Protein AF-A0A7J9Y0A4-F1 (afdb_monomer)

pLDDT: mean 72.7, std 19.99, range [37.69, 96.75]

Nearest PDB structures (foldseek):
  6w1s-assembly1_V  TM=6.678E-01  e=3.310E+00  Mus musculus
  4fxx-assembly6_D-2  TM=5.253E-01  e=5.166E+00  Homo sapiens

Radius of gyration: 23.96 Å; Cα contacts (8 Å, |Δi|>4): 40; chains: 1; bounding box: 42×45×60 Å

Structure (mmCIF, N/CA/C/O backbone):
data_AF-A0A7J9Y0A4-F1
#
_entry.id   AF-A0A7J9Y0A4-F1
#
loop_
_atom_site.group_PDB
_atom_site.id
_atom_site.type_symbol
_atom_site.label_atom_id
_atom_site.label_alt_id
_atom_site.label_comp_id
_atom_site.label_asym_id
_atom_site.label_entity_id
_atom_site.label_seq_id
_atom_site.pdbx_PDB_ins_code
_atom_site.Cartn_x
_atom_site.Cartn_y
_atom_site.Cartn_z
_atom_site.occupancy
_atom_site.B_iso_or_equiv
_atom_site.auth_seq_id
_atom_site.auth_comp_id
_atom_site.auth_asym_id
_atom_site.auth_atom_id
_atom_site.pdbx_PDB_model_num
ATOM 1 N N . MET A 1 1 ? 26.983 -2.332 1.091 1.00 41.66 1 MET A N 1
ATOM 2 C CA . MET A 1 1 ? 25.519 -2.324 0.864 1.00 41.66 1 MET A CA 1
ATOM 3 C C . MET A 1 1 ? 25.275 -2.646 -0.600 1.00 41.66 1 MET A C 1
ATOM 5 O O . MET A 1 1 ? 25.612 -1.822 -1.441 1.00 41.66 1 MET A O 1
ATOM 9 N N . SER A 1 2 ? 24.804 -3.857 -0.911 1.00 50.84 2 SER A N 1
ATOM 10 C CA . SER A 1 2 ? 24.559 -4.266 -2.300 1.00 50.84 2 SER A CA 1
ATOM 11 C C . SER A 1 2 ? 23.417 -3.433 -2.888 1.00 50.84 2 SER A C 1
ATOM 13 O O . SER A 1 2 ? 22.383 -3.273 -2.237 1.00 50.84 2 SER A O 1
ATOM 15 N N . ARG A 1 3 ? 23.611 -2.854 -4.079 1.00 68.75 3 ARG A N 1
ATOM 16 C CA . ARG A 1 3 ? 22.545 -2.144 -4.799 1.00 68.75 3 ARG A CA 1
ATOM 17 C C . ARG A 1 3 ? 21.474 -3.169 -5.173 1.00 68.75 3 ARG A C 1
ATOM 19 O O . ARG A 1 3 ? 21.768 -4.129 -5.871 1.00 68.75 3 ARG A O 1
ATOM 26 N N . MET A 1 4 ? 20.253 -2.964 -4.688 1.00 78.62 4 MET A N 1
ATOM 27 C CA . MET A 1 4 ? 19.093 -3.751 -5.103 1.00 78.62 4 MET A CA 1
ATOM 28 C C . MET A 1 4 ? 18.788 -3.443 -6.575 1.00 78.62 4 MET A C 1
ATOM 30 O O . MET A 1 4 ? 18.677 -2.271 -6.939 1.00 78.62 4 MET A O 1
ATOM 34 N N . ASP A 1 5 ? 18.693 -4.478 -7.409 1.00 86.38 5 ASP A N 1
ATOM 35 C CA . ASP A 1 5 ? 18.297 -4.351 -8.813 1.00 86.38 5 ASP A CA 1
ATOM 36 C C . ASP A 1 5 ? 16.769 -4.195 -8.961 1.00 86.38 5 ASP A C 1
ATOM 38 O O . ASP A 1 5 ? 16.012 -4.256 -7.987 1.00 86.38 5 ASP A O 1
ATOM 42 N N . ALA A 1 6 ? 16.301 -3.947 -10.187 1.00 84.88 6 ALA A N 1
ATOM 43 C CA . ALA A 1 6 ? 14.885 -3.702 -10.462 1.00 84.88 6 ALA A CA 1
ATOM 44 C C . ALA A 1 6 ? 13.986 -4.901 -10.100 1.00 84.88 6 ALA A C 1
ATOM 46 O O . ALA A 1 6 ? 12.884 -4.711 -9.586 1.00 84.88 6 ALA A O 1
ATOM 47 N N . ALA A 1 7 ? 14.463 -6.131 -10.313 1.00 86.88 7 ALA A N 1
ATOM 48 C CA . ALA A 1 7 ? 13.715 -7.352 -10.014 1.00 86.88 7 ALA A CA 1
ATOM 49 C C . ALA A 1 7 ? 13.617 -7.605 -8.499 1.00 86.88 7 ALA A C 1
ATOM 51 O O . ALA A 1 7 ? 12.544 -7.938 -7.977 1.00 86.88 7 ALA A O 1
ATOM 52 N N . GLY A 1 8 ? 14.715 -7.379 -7.778 1.00 89.94 8 GLY A N 1
ATOM 53 C CA . GLY A 1 8 ? 14.772 -7.406 -6.323 1.00 89.94 8 GLY A CA 1
ATOM 54 C C . GLY A 1 8 ? 13.877 -6.334 -5.709 1.00 89.94 8 GLY A C 1
ATOM 55 O O . GLY A 1 8 ? 13.121 -6.626 -4.781 1.00 89.94 8 GLY A O 1
ATOM 56 N N . PHE A 1 9 ? 13.872 -5.125 -6.279 1.00 91.88 9 PHE A N 1
ATOM 57 C CA . PHE A 1 9 ? 12.964 -4.063 -5.852 1.00 91.88 9 PHE A CA 1
ATOM 58 C C . PHE A 1 9 ? 11.500 -4.425 -6.103 1.00 91.88 9 PHE A C 1
ATOM 60 O O . PHE A 1 9 ? 10.683 -4.239 -5.206 1.00 91.88 9 PHE A O 1
ATOM 67 N N . ALA A 1 10 ? 11.156 -4.963 -7.276 1.00 91.00 10 ALA A N 1
ATOM 68 C CA . ALA A 1 10 ? 9.781 -5.354 -7.585 1.00 91.00 10 ALA A CA 1
ATOM 69 C C . ALA A 1 10 ? 9.269 -6.435 -6.620 1.00 91.00 10 ALA A C 1
ATOM 71 O O . ALA A 1 10 ? 8.161 -6.328 -6.092 1.00 91.00 10 ALA A O 1
ATOM 72 N N . THR A 1 11 ? 10.100 -7.439 -6.325 1.00 93.25 11 THR A N 1
ATOM 73 C CA . THR A 1 11 ? 9.781 -8.491 -5.345 1.00 93.25 11 THR A CA 1
ATOM 74 C C . THR A 1 11 ? 9.557 -7.897 -3.958 1.00 93.25 11 THR A C 1
ATOM 76 O O . THR A 1 11 ? 8.524 -8.143 -3.334 1.00 93.25 11 THR A O 1
ATOM 79 N N . TYR A 1 12 ? 10.479 -7.047 -3.505 1.00 93.44 12 TYR A N 1
ATOM 80 C CA . TYR A 1 12 ? 10.361 -6.360 -2.224 1.00 93.44 12 TYR A CA 1
ATOM 81 C C . TYR A 1 12 ? 9.105 -5.479 -2.153 1.00 93.44 12 TYR A C 1
ATOM 83 O O . TYR A 1 12 ? 8.342 -5.563 -1.195 1.00 93.44 12 TYR A O 1
ATOM 91 N N . ALA A 1 13 ? 8.839 -4.672 -3.179 1.00 92.88 13 ALA A N 1
ATOM 92 C CA . ALA A 1 13 ? 7.681 -3.786 -3.229 1.00 92.88 13 ALA A CA 1
ATOM 93 C C . ALA A 1 13 ? 6.359 -4.562 -3.149 1.00 92.88 13 ALA A C 1
ATOM 95 O O . ALA A 1 13 ? 5.463 -4.153 -2.409 1.00 92.88 13 ALA A O 1
ATOM 96 N N . ARG A 1 14 ? 6.240 -5.701 -3.845 1.00 94.62 14 ARG A N 1
ATOM 97 C CA . ARG A 1 14 ? 5.047 -6.562 -3.774 1.00 94.62 14 ARG A CA 1
ATOM 98 C C . ARG A 1 14 ? 4.815 -7.111 -2.366 1.00 94.62 14 ARG A C 1
ATOM 100 O O . ARG A 1 14 ? 3.680 -7.072 -1.893 1.00 94.62 14 ARG A O 1
ATOM 107 N N . GLU A 1 15 ? 5.864 -7.552 -1.677 1.00 96.75 15 GLU A N 1
ATOM 108 C CA . GLU A 1 15 ? 5.755 -8.006 -0.283 1.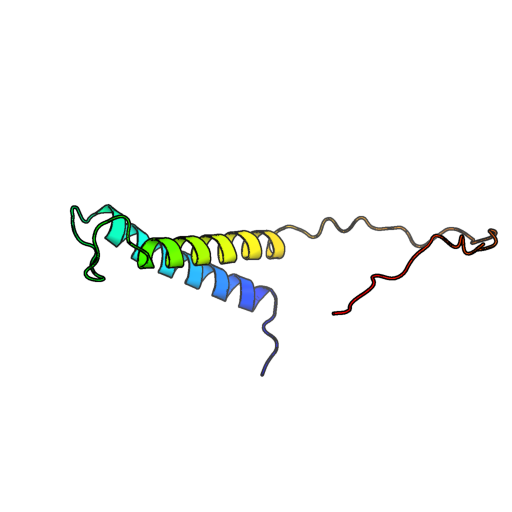00 96.75 15 GLU A CA 1
ATOM 109 C C . GLU A 1 15 ? 5.342 -6.867 0.660 1.00 96.75 15 GLU A C 1
ATOM 111 O O . GLU A 1 15 ? 4.445 -7.035 1.489 1.00 96.75 15 GLU A O 1
ATOM 116 N N . GLN A 1 16 ? 5.890 -5.664 0.471 1.00 96.69 16 GLN A N 1
ATOM 117 C CA . GLN A 1 16 ? 5.497 -4.492 1.260 1.00 96.69 16 GLN A CA 1
ATOM 118 C C . GLN A 1 16 ? 4.032 -4.091 1.032 1.00 96.69 16 GLN A C 1
ATOM 120 O O . GLN A 1 16 ? 3.350 -3.685 1.977 1.00 96.69 16 GLN A O 1
ATOM 125 N N . ILE A 1 17 ? 3.529 -4.220 -0.200 1.00 95.56 17 ILE A N 1
ATOM 126 C CA . ILE A 1 17 ? 2.117 -3.980 -0.529 1.00 95.56 17 ILE A CA 1
ATOM 127 C C . ILE A 1 17 ? 1.229 -5.030 0.146 1.00 95.56 17 ILE A C 1
ATOM 129 O O . ILE A 1 17 ? 0.280 -4.652 0.834 1.00 95.56 17 ILE A O 1
ATOM 133 N N . ARG A 1 18 ? 1.565 -6.324 0.028 1.00 96.62 18 ARG A N 1
ATOM 134 C CA . ARG A 1 18 ? 0.826 -7.425 0.676 1.00 96.62 18 ARG A CA 1
ATOM 135 C C . ARG A 1 18 ? 0.741 -7.240 2.188 1.00 96.62 18 ARG A C 1
ATOM 137 O O . ARG A 1 18 ? -0.346 -7.313 2.759 1.00 96.62 18 ARG A O 1
ATOM 144 N N . ALA A 1 19 ? 1.867 -6.942 2.834 1.00 94.25 19 ALA A N 1
ATOM 145 C CA . ALA A 1 19 ? 1.909 -6.695 4.272 1.00 94.25 19 ALA A CA 1
ATOM 146 C C . ALA A 1 19 ? 1.036 -5.493 4.671 1.00 94.25 19 ALA A C 1
ATOM 148 O O . ALA A 1 19 ? 0.296 -5.555 5.656 1.00 94.25 19 ALA A O 1
ATOM 149 N N . ALA A 1 20 ? 1.080 -4.405 3.895 1.00 93.88 20 ALA A N 1
ATOM 150 C CA . ALA A 1 20 ? 0.244 -3.237 4.143 1.00 93.88 20 ALA A CA 1
ATOM 151 C C . ALA A 1 20 ? -1.254 -3.548 3.990 1.00 93.88 20 ALA A C 1
ATOM 153 O O . ALA A 1 20 ? -2.047 -3.088 4.812 1.00 93.88 20 ALA A O 1
ATOM 154 N N . ASP A 1 21 ? -1.636 -4.351 2.995 1.00 93.81 21 ASP A N 1
ATOM 155 C CA . ASP A 1 21 ? -3.026 -4.763 2.774 1.00 93.81 21 ASP A CA 1
ATOM 156 C C . ASP A 1 21 ? -3.577 -5.594 3.935 1.00 93.81 21 ASP A C 1
ATOM 158 O O . ASP A 1 21 ? -4.671 -5.302 4.423 1.00 93.81 21 ASP A O 1
ATOM 162 N N . VAL A 1 22 ? -2.798 -6.544 4.463 1.00 92.19 22 VAL A N 1
AT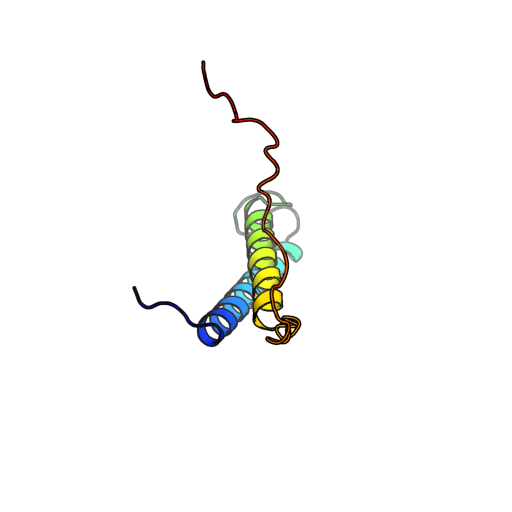OM 163 C CA . VAL A 1 22 ? -3.186 -7.327 5.653 1.00 92.19 22 VAL A CA 1
ATOM 164 C C . VAL A 1 22 ? -3.422 -6.420 6.861 1.00 92.19 22 VAL A C 1
ATOM 166 O O . VAL A 1 22 ? -4.405 -6.581 7.588 1.00 92.19 22 VAL A O 1
ATOM 169 N N . ILE A 1 23 ? -2.545 -5.437 7.081 1.00 88.31 23 ILE A N 1
ATOM 170 C CA . ILE A 1 23 ? -2.697 -4.500 8.198 1.00 88.31 23 ILE A CA 1
ATOM 171 C C . ILE A 1 23 ? -3.952 -3.644 8.005 1.00 88.31 23 ILE A C 1
ATOM 173 O O . ILE A 1 23 ? -4.729 -3.483 8.946 1.00 88.31 23 ILE A O 1
ATOM 177 N N . LEU A 1 24 ? -4.175 -3.100 6.808 1.00 87.69 24 LEU A N 1
ATOM 178 C CA . LEU A 1 24 ? -5.328 -2.240 6.528 1.00 87.69 24 LEU A CA 1
ATOM 179 C C . LEU A 1 24 ? -6.659 -2.998 6.586 1.00 87.69 24 LEU A C 1
ATOM 181 O O . LEU A 1 24 ? -7.643 -2.416 7.040 1.00 87.69 24 LEU A O 1
ATOM 185 N N . ALA A 1 25 ? -6.695 -4.275 6.193 1.00 87.50 25 ALA A N 1
ATOM 186 C CA . ALA A 1 25 ? -7.885 -5.120 6.302 1.00 87.50 25 ALA A CA 1
ATOM 187 C C . ALA A 1 25 ? -8.370 -5.219 7.755 1.00 87.50 25 ALA A C 1
ATOM 189 O O . ALA A 1 25 ? -9.519 -4.887 8.040 1.00 87.50 25 ALA A O 1
ATOM 190 N N . ARG A 1 26 ? -7.457 -5.503 8.697 1.00 83.19 26 ARG A N 1
ATOM 191 C CA . ARG A 1 26 ? -7.782 -5.544 10.135 1.00 83.19 26 ARG A CA 1
ATOM 192 C C . ARG A 1 26 ? -8.380 -4.230 10.641 1.00 83.19 26 ARG A C 1
ATOM 194 O O . ARG A 1 26 ? -9.251 -4.233 11.499 1.00 83.19 26 ARG A O 1
ATOM 201 N N . HIS A 1 27 ? -7.939 -3.092 10.103 1.00 79.50 27 HIS A N 1
ATOM 202 C CA . HIS A 1 27 ? -8.458 -1.781 10.502 1.00 79.50 27 HIS A CA 1
ATOM 203 C C . HIS A 1 27 ? -9.873 -1.488 9.992 1.00 79.50 27 HIS A C 1
ATOM 205 O O . HIS A 1 27 ? -10.529 -0.623 10.564 1.00 79.50 27 HIS A O 1
ATOM 211 N N . ARG A 1 28 ? -10.338 -2.170 8.938 1.00 72.44 28 ARG A N 1
ATOM 212 C CA . ARG A 1 28 ? -11.709 -2.027 8.417 1.00 72.44 28 ARG A CA 1
ATOM 213 C C . ARG A 1 28 ? -12.730 -2.841 9.208 1.00 72.44 28 ARG A C 1
ATOM 215 O O . ARG A 1 28 ? -13.900 -2.486 9.209 1.00 72.44 28 ARG A O 1
ATOM 222 N N . GLU A 1 29 ? -12.287 -3.911 9.859 1.00 70.12 29 GLU A N 1
ATOM 223 C CA . GLU A 1 29 ? -13.144 -4.830 10.621 1.00 70.12 29 GLU A CA 1
ATOM 224 C C . GLU A 1 29 ? -13.446 -4.328 12.042 1.00 70.12 29 GLU A C 1
ATOM 226 O O . GLU A 1 29 ? -14.387 -4.793 12.679 1.00 70.12 29 GLU A O 1
ATOM 231 N N . MET A 1 30 ? -12.667 -3.369 12.552 1.00 66.56 30 MET A N 1
ATOM 232 C CA . MET A 1 30 ? -12.844 -2.824 13.897 1.00 66.56 30 MET A CA 1
ATOM 233 C C . MET A 1 30 ? -13.756 -1.594 13.883 1.00 66.56 30 MET A C 1
ATOM 235 O O . MET A 1 30 ? -13.587 -0.689 13.069 1.00 66.56 30 MET A O 1
ATOM 239 N N . VAL A 1 31 ? -14.688 -1.524 14.836 1.00 68.38 31 VAL A N 1
ATOM 240 C CA . VAL A 1 31 ? -15.502 -0.332 15.109 1.00 68.38 31 VAL A CA 1
ATOM 241 C C . VAL A 1 31 ? -15.043 0.263 16.439 1.00 68.38 31 VAL A C 1
ATOM 243 O O . VAL A 1 31 ? -14.849 -0.451 17.420 1.00 68.38 31 VAL A O 1
ATOM 246 N N . GLY A 1 32 ? -14.827 1.576 16.477 1.00 71.56 32 GLY A N 1
ATOM 247 C CA . GLY A 1 32 ? -14.415 2.291 17.687 1.00 71.56 32 GLY A CA 1
ATOM 248 C C . GLY A 1 32 ? -12.900 2.365 17.863 1.00 71.56 32 GLY A C 1
ATOM 249 O O . GLY A 1 32 ? -12.343 3.453 17.736 1.00 71.56 32 GLY A O 1
ATOM 250 N N . VAL A 1 33 ? -12.218 1.243 18.118 1.00 76.38 33 VAL A N 1
ATOM 251 C CA . VAL A 1 33 ? -10.792 1.236 18.507 1.00 76.38 33 VAL A CA 1
ATOM 252 C C . VAL A 1 33 ? -9.965 0.307 17.615 1.00 76.38 33 VAL A C 1
ATOM 254 O O . VAL A 1 33 ? -10.268 -0.865 17.444 1.00 76.38 33 VAL A O 1
ATOM 257 N N . CYS A 1 34 ? -8.885 0.844 17.057 1.00 78.12 34 CYS A N 1
ATOM 258 C CA . CYS A 1 34 ? -7.851 0.119 16.326 1.00 78.12 34 CYS A CA 1
ATOM 259 C C . CYS A 1 34 ? -7.069 -0.840 17.241 1.00 78.12 34 CYS A C 1
ATOM 261 O O . CYS A 1 34 ? -6.806 -0.514 18.393 1.00 78.12 34 CYS A O 1
ATOM 263 N N . SER A 1 35 ? -6.516 -1.928 16.697 1.00 71.12 35 SER A N 1
ATOM 264 C CA . SER A 1 35 ? -5.568 -2.836 17.374 1.00 71.12 35 SER A CA 1
ATOM 265 C C . SER A 1 35 ? -4.292 -2.141 17.876 1.00 71.12 35 SER A C 1
ATOM 267 O O . SER A 1 35 ? -3.524 -2.697 18.648 1.00 71.12 35 SER A O 1
ATOM 269 N N . CYS A 1 36 ? -4.061 -0.913 17.420 1.00 74.88 36 CYS A N 1
ATOM 270 C CA . CYS A 1 36 ? -3.040 0.019 17.873 1.00 74.88 36 CYS A CA 1
ATOM 271 C C . CYS A 1 36 ? -3.465 0.880 19.083 1.00 74.88 36 CYS A C 1
ATOM 273 O O . CYS A 1 36 ? -2.737 1.802 19.447 1.00 74.88 36 CYS A O 1
ATOM 275 N N . GLY A 1 37 ? -4.649 0.643 19.659 1.00 74.25 37 GLY A N 1
ATOM 276 C CA . GLY A 1 37 ? -5.195 1.337 20.831 1.00 74.25 37 GLY A CA 1
ATOM 277 C C . GLY A 1 37 ? -5.792 2.726 20.567 1.00 74.25 37 GLY A C 1
ATOM 278 O O . GLY A 1 37 ? -6.117 3.437 21.510 1.00 74.25 37 GLY A O 1
ATOM 279 N N . ARG A 1 38 ? -5.919 3.154 19.303 1.00 81.06 38 ARG A N 1
ATOM 280 C CA . ARG A 1 38 ? -6.410 4.498 18.926 1.00 81.06 38 ARG A CA 1
ATOM 281 C C . ARG A 1 38 ? -7.808 4.446 18.324 1.00 81.06 38 ARG A C 1
ATOM 283 O O . ARG A 1 38 ? -8.140 3.471 17.657 1.00 81.06 38 ARG A O 1
ATOM 290 N N . LEU A 1 39 ? -8.580 5.523 18.471 1.00 79.25 39 LEU A N 1
ATOM 291 C CA . LEU A 1 39 ? -9.858 5.660 17.772 1.00 79.25 39 LEU A CA 1
ATOM 292 C C . LEU A 1 39 ? -9.661 5.663 16.251 1.00 79.25 39 LEU A C 1
ATOM 294 O O . LEU A 1 39 ? -8.645 6.148 15.740 1.00 79.25 39 LEU A O 1
ATOM 298 N N . LEU A 1 40 ? -10.626 5.093 15.531 1.00 72.19 40 LEU A N 1
ATOM 299 C CA . LEU A 1 40 ? -10.642 5.130 14.071 1.00 72.19 40 LEU A CA 1
ATOM 300 C C . LEU A 1 40 ? -11.229 6.460 13.564 1.00 72.19 40 LEU A C 1
ATOM 302 O O . LEU A 1 40 ? -12.229 6.918 14.113 1.00 72.19 40 LEU A O 1
ATOM 306 N N . PRO A 1 41 ? -10.650 7.064 12.507 1.00 72.62 41 PRO A N 1
ATOM 307 C CA . PRO A 1 41 ? -9.482 6.608 11.745 1.00 72.62 41 PRO A CA 1
ATOM 308 C C . PRO A 1 41 ? -8.151 6.842 12.487 1.00 72.62 41 PRO A C 1
ATOM 310 O O . PRO A 1 41 ? -7.856 7.945 12.940 1.00 72.62 41 PRO A O 1
ATOM 313 N N . CYS A 1 42 ? -7.298 5.812 12.576 1.00 84.75 42 CYS A N 1
ATOM 314 C CA . CYS A 1 42 ? -6.054 5.898 13.343 1.00 84.75 42 CYS A CA 1
ATOM 315 C C . CYS A 1 42 ? -4.852 6.354 12.488 1.00 84.75 42 CYS A C 1
ATOM 317 O O . CYS A 1 42 ? -4.704 6.018 11.308 1.00 84.75 42 CYS A O 1
ATOM 319 N N . SER A 1 43 ? -3.912 7.068 13.111 1.00 86.25 43 SER A N 1
ATOM 320 C CA . SER A 1 43 ? -2.685 7.548 12.452 1.00 86.25 43 SER A CA 1
ATOM 321 C C . SER A 1 43 ? -1.773 6.423 11.938 1.00 86.25 43 SER A C 1
ATOM 323 O O . SER A 1 43 ? -1.024 6.622 10.977 1.00 86.25 43 SER A O 1
ATOM 325 N N . ALA A 1 44 ? -1.852 5.233 12.543 1.00 85.75 44 ALA A N 1
ATOM 326 C CA . ALA A 1 44 ? -1.109 4.054 12.109 1.00 85.75 44 ALA A CA 1
ATOM 327 C C . ALA A 1 44 ? -1.620 3.544 10.753 1.00 85.75 44 ALA A C 1
ATOM 329 O O . ALA A 1 44 ? -0.822 3.403 9.826 1.00 85.75 44 ALA A O 1
ATOM 330 N N . ALA A 1 45 ? -2.939 3.381 10.597 1.00 87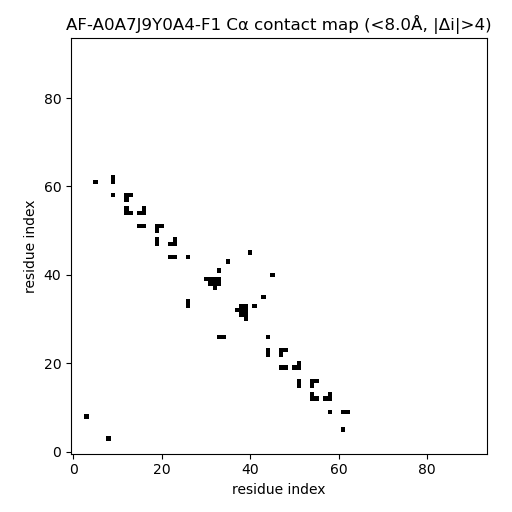.06 45 ALA A N 1
ATOM 331 C CA . ALA A 1 45 ? -3.569 3.035 9.324 1.00 87.06 45 ALA A CA 1
ATOM 332 C C . ALA A 1 45 ? -3.227 4.060 8.241 1.00 87.06 45 ALA A C 1
ATOM 334 O O . ALA A 1 45 ? -2.844 3.684 7.136 1.00 87.06 45 ALA A O 1
ATOM 335 N N . ALA A 1 46 ? -3.268 5.355 8.569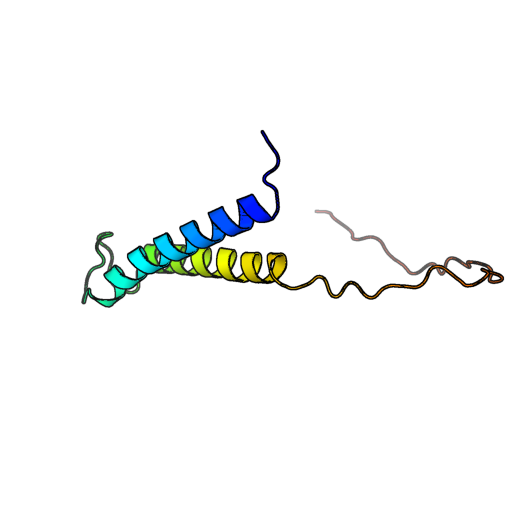 1.00 88.69 46 ALA A N 1
ATOM 336 C CA . ALA A 1 46 ? -2.894 6.405 7.624 1.00 88.69 46 ALA A CA 1
ATOM 337 C C . ALA A 1 46 ? -1.422 6.292 7.175 1.00 88.69 46 ALA A C 1
ATOM 339 O O . ALA A 1 46 ? -1.111 6.464 5.996 1.00 88.69 46 ALA A O 1
ATOM 340 N N . SER A 1 47 ? -0.505 5.976 8.095 1.00 91.31 47 SER A N 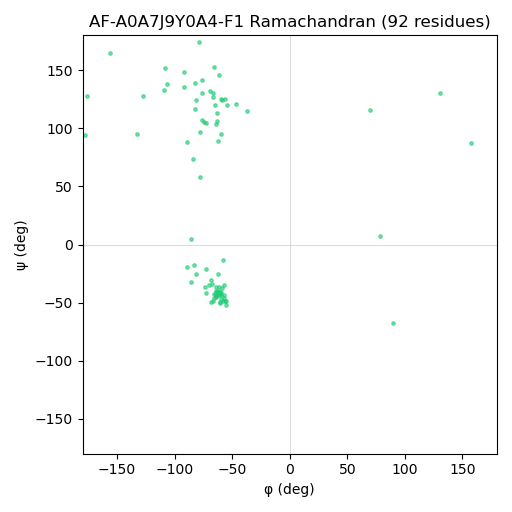1
ATOM 341 C CA . SER A 1 47 ? 0.912 5.755 7.773 1.00 91.31 47 SER A CA 1
ATOM 342 C C . SER A 1 47 ? 1.110 4.537 6.866 1.00 91.31 47 SER A C 1
ATOM 344 O O . SER A 1 47 ? 1.842 4.615 5.879 1.00 91.31 47 SER A O 1
ATOM 346 N N . VAL A 1 48 ? 0.416 3.434 7.152 1.00 92.50 48 VAL A N 1
ATOM 347 C CA . VAL A 1 48 ? 0.469 2.206 6.345 1.00 92.50 48 VAL A CA 1
ATOM 348 C C . VAL A 1 48 ? -0.125 2.435 4.954 1.00 92.50 48 VAL A C 1
ATOM 350 O O . VAL A 1 48 ? 0.495 2.056 3.964 1.00 92.50 48 VAL A O 1
ATOM 353 N N . ALA A 1 49 ? -1.253 3.140 4.852 1.00 92.38 49 ALA A N 1
ATOM 354 C CA . ALA A 1 49 ? -1.857 3.507 3.572 1.00 92.38 49 ALA A CA 1
ATOM 355 C C . ALA A 1 49 ? -0.910 4.358 2.708 1.00 92.38 49 ALA A C 1
ATOM 357 O O . ALA A 1 49 ? -0.777 4.111 1.508 1.00 92.38 49 ALA A O 1
ATOM 358 N N . ARG A 1 50 ? -0.185 5.311 3.314 1.00 94.75 50 ARG A N 1
ATOM 359 C CA . ARG A 1 50 ? 0.843 6.095 2.608 1.00 94.75 50 ARG A CA 1
ATOM 360 C C . ARG A 1 50 ? 1.998 5.226 2.109 1.00 94.75 50 ARG A C 1
ATOM 362 O O . ARG A 1 50 ? 2.420 5.397 0.969 1.00 94.75 50 ARG A O 1
ATOM 369 N N . ARG A 1 51 ? 2.486 4.279 2.919 1.00 93.94 51 ARG A N 1
ATOM 370 C CA . ARG A 1 51 ? 3.545 3.340 2.494 1.00 93.94 51 ARG A CA 1
ATOM 371 C C . ARG A 1 51 ? 3.083 2.441 1.357 1.00 93.94 51 ARG A C 1
ATOM 373 O O . ARG A 1 51 ? 3.815 2.275 0.389 1.00 93.94 51 ARG A O 1
ATOM 380 N N . ARG A 1 52 ? 1.864 1.906 1.448 1.00 96.62 52 ARG A N 1
ATOM 381 C CA . ARG A 1 52 ? 1.261 1.10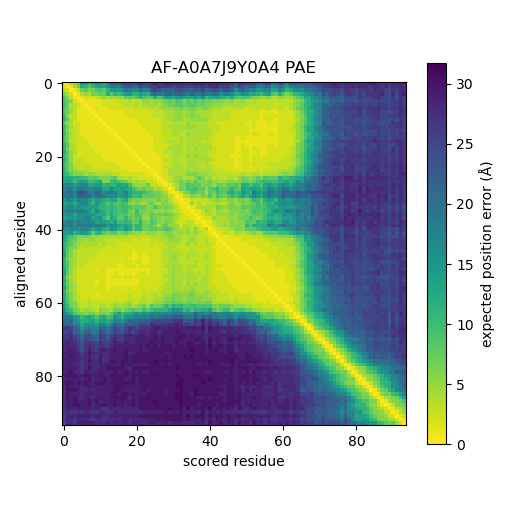7 0.378 1.00 96.62 52 ARG A CA 1
ATOM 382 C C . ARG A 1 52 ? 1.247 1.885 -0.931 1.00 96.62 52 ARG A C 1
ATOM 384 O O . ARG A 1 52 ? 1.748 1.390 -1.932 1.00 96.62 52 ARG A O 1
ATOM 391 N N . ARG A 1 53 ? 0.722 3.115 -0.905 1.00 96.25 53 ARG A N 1
ATOM 392 C CA . ARG A 1 53 ? 0.691 3.992 -2.080 1.00 96.25 53 ARG A CA 1
ATOM 393 C C . ARG A 1 53 ? 2.091 4.222 -2.648 1.00 96.25 53 ARG A C 1
ATOM 395 O O . ARG A 1 53 ? 2.281 4.060 -3.842 1.00 96.25 53 ARG A O 1
ATOM 402 N N . HIS A 1 54 ? 3.072 4.513 -1.793 1.00 94.44 54 HIS A N 1
ATOM 403 C CA . HIS A 1 54 ? 4.458 4.687 -2.224 1.00 94.44 54 HIS A CA 1
ATOM 404 C C . HIS A 1 54 ? 4.989 3.472 -3.000 1.00 94.44 54 HIS A C 1
ATOM 406 O O . HIS A 1 54 ? 5.548 3.640 -4.080 1.00 94.44 54 HIS A O 1
ATOM 412 N N . PHE A 1 55 ? 4.802 2.252 -2.487 1.00 93.56 55 PHE A N 1
ATOM 413 C CA . PHE A 1 55 ? 5.279 1.051 -3.179 1.00 93.56 55 PHE A CA 1
ATOM 414 C C . PHE A 1 55 ? 4.487 0.737 -4.446 1.00 93.56 55 PHE A C 1
ATOM 416 O O . PHE A 1 55 ? 5.100 0.312 -5.417 1.00 93.56 55 PHE A O 1
ATOM 423 N N . VAL A 1 56 ? 3.176 0.992 -4.477 1.00 93.81 56 VAL A N 1
ATOM 424 C CA . VAL A 1 56 ? 2.365 0.864 -5.701 1.00 93.81 56 VAL A CA 1
ATOM 425 C C . VAL A 1 56 ? 2.881 1.807 -6.789 1.00 93.81 56 VAL A C 1
ATOM 427 O O . VAL A 1 56 ? 3.171 1.356 -7.894 1.00 93.81 56 VAL A O 1
ATOM 430 N N . ASP A 1 57 ? 3.071 3.087 -6.463 1.00 93.25 57 ASP A N 1
ATOM 431 C CA . ASP A 1 57 ? 3.535 4.097 -7.420 1.00 93.25 57 ASP A CA 1
ATOM 432 C C . ASP A 1 57 ? 4.940 3.754 -7.948 1.00 93.25 57 ASP A C 1
ATOM 434 O O . ASP A 1 57 ? 5.227 3.894 -9.137 1.00 93.25 57 ASP A O 1
ATOM 438 N N . ARG A 1 58 ? 5.830 3.261 -7.076 1.00 91.69 58 ARG A N 1
ATOM 439 C CA . ARG A 1 58 ? 7.192 2.864 -7.463 1.00 91.69 58 ARG A CA 1
ATOM 440 C C . ARG A 1 58 ? 7.224 1.561 -8.252 1.00 91.69 58 ARG A C 1
ATOM 442 O O . ARG A 1 58 ? 8.031 1.450 -9.168 1.00 91.69 58 ARG A O 1
ATOM 449 N N . LEU A 1 59 ? 6.368 0.597 -7.925 1.00 91.44 59 LEU A N 1
ATOM 450 C CA . LEU A 1 59 ? 6.261 -0.652 -8.675 1.00 91.44 59 LEU A CA 1
ATOM 451 C C . LEU A 1 59 ? 5.771 -0.378 -10.099 1.00 91.44 59 LEU A C 1
ATOM 453 O O . LEU A 1 59 ? 6.381 -0.865 -11.044 1.00 91.44 59 LEU A O 1
ATOM 457 N N . ALA A 1 60 ? 4.771 0.494 -10.256 1.00 89.62 60 ALA A N 1
ATOM 458 C CA . ALA A 1 60 ? 4.281 0.918 -11.565 1.00 89.62 60 ALA A CA 1
ATOM 459 C C . ALA A 1 60 ? 5.381 1.570 -12.423 1.00 89.62 60 ALA A C 1
ATOM 461 O O . ALA A 1 60 ? 5.440 1.325 -13.620 1.00 89.62 60 ALA A O 1
ATOM 462 N N . GLN A 1 61 ? 6.289 2.352 -11.827 1.00 87.56 61 GLN A N 1
ATOM 463 C CA . GLN A 1 61 ? 7.431 2.941 -12.546 1.00 87.56 61 GLN A CA 1
ATOM 464 C C . GLN A 1 61 ? 8.468 1.907 -12.998 1.00 87.56 61 GLN A C 1
ATOM 466 O O . GLN A 1 61 ? 9.152 2.131 -13.990 1.00 87.56 61 GLN A O 1
ATOM 471 N N . VAL A 1 62 ? 8.622 0.815 -12.248 1.00 84.75 62 VAL A N 1
ATOM 472 C CA . VAL A 1 62 ? 9.603 -0.243 -12.537 1.00 84.75 62 VAL A CA 1
ATOM 473 C C . VAL A 1 62 ? 9.047 -1.268 -13.528 1.00 84.75 62 VAL A C 1
ATOM 475 O O . VAL A 1 62 ? 9.805 -1.821 -14.318 1.00 84.75 62 VAL A O 1
ATOM 478 N N . GLU A 1 63 ? 7.739 -1.516 -13.493 1.00 79.25 63 GLU A N 1
ATOM 479 C CA . GLU A 1 63 ? 7.049 -2.444 -14.396 1.00 79.25 63 GLU A CA 1
ATOM 480 C C . GLU A 1 63 ? 6.550 -1.778 -15.683 1.00 79.25 63 GLU A C 1
ATOM 482 O O . GLU A 1 63 ? 6.303 -2.477 -16.667 1.00 79.25 63 GLU A O 1
ATOM 487 N N . ALA A 1 64 ? 6.406 -0.448 -15.709 1.00 72.56 64 ALA A N 1
ATOM 488 C CA . ALA A 1 64 ? 6.103 0.261 -16.942 1.00 72.56 64 ALA A CA 1
ATOM 489 C C . ALA A 1 64 ? 7.230 -0.005 -17.954 1.00 72.56 64 ALA A C 1
ATOM 491 O O . ALA A 1 64 ? 8.394 0.263 -17.641 1.00 72.56 64 ALA A O 1
ATOM 492 N N . PRO A 1 65 ? 6.923 -0.505 -19.168 1.00 56.47 65 PRO A N 1
ATOM 493 C CA . PRO A 1 65 ? 7.925 -0.563 -20.215 1.00 56.47 65 PRO A CA 1
ATOM 494 C C . PRO A 1 65 ? 8.446 0.856 -20.402 1.00 56.47 65 PRO A C 1
ATOM 496 O O . PRO A 1 65 ? 7.661 1.788 -20.590 1.00 56.47 65 PRO A O 1
ATOM 499 N N . THR A 1 66 ? 9.761 1.032 -20.296 1.00 51.25 66 THR A N 1
ATOM 500 C CA . THR A 1 66 ? 10.393 2.320 -20.538 1.00 51.25 66 THR A CA 1
ATOM 501 C C . THR A 1 66 ? 10.082 2.717 -21.973 1.00 51.25 66 THR A C 1
ATOM 503 O O . THR A 1 66 ? 10.783 2.324 -22.903 1.00 51.25 66 THR A O 1
ATOM 506 N N . VAL A 1 67 ? 9.042 3.519 -22.179 1.00 51.41 67 VAL A N 1
ATOM 507 C CA . VAL A 1 67 ? 8.831 4.223 -23.442 1.00 51.41 67 VAL A CA 1
ATOM 508 C C . VAL A 1 67 ? 9.792 5.415 -23.436 1.00 51.41 67 VAL A C 1
ATOM 510 O O . VAL A 1 67 ? 9.391 6.574 -23.462 1.00 51.41 67 VAL A O 1
ATOM 513 N N . LEU A 1 68 ? 11.095 5.133 -23.309 1.00 46.72 68 LEU A N 1
ATOM 514 C CA . LEU A 1 68 ? 12.123 6.107 -23.634 1.00 46.72 68 LEU A CA 1
ATOM 515 C C . LEU A 1 68 ? 12.096 6.175 -25.153 1.00 46.72 68 LEU A C 1
ATOM 517 O O . LEU A 1 68 ? 12.531 5.242 -25.829 1.00 46.72 68 LEU A O 1
ATOM 521 N N . GLY A 1 69 ? 11.515 7.250 -25.681 1.00 43.75 69 GLY A N 1
ATOM 522 C CA . GLY A 1 69 ? 11.584 7.553 -27.099 1.00 43.75 69 GLY A CA 1
ATOM 523 C C . GLY A 1 69 ? 13.026 7.394 -27.565 1.00 43.75 69 GLY A C 1
ATOM 524 O O . GLY A 1 69 ? 13.938 8.031 -27.038 1.00 43.75 69 GLY A O 1
ATOM 525 N N . THR A 1 70 ? 13.233 6.502 -28.526 1.00 45.69 70 THR A N 1
ATOM 526 C CA . THR A 1 70 ? 14.488 6.366 -29.252 1.00 45.69 70 THR A CA 1
ATOM 527 C C . THR A 1 70 ? 14.733 7.673 -29.999 1.00 45.69 70 THR A C 1
ATOM 529 O O . THR A 1 70 ? 14.297 7.837 -31.141 1.00 45.69 70 THR A O 1
ATOM 532 N N . ALA A 1 71 ? 15.396 8.634 -29.356 1.00 46.59 71 ALA A N 1
ATOM 533 C CA . ALA A 1 71 ? 16.010 9.742 -30.061 1.00 46.59 71 ALA A CA 1
ATOM 534 C C . ALA A 1 71 ? 17.100 9.133 -30.949 1.00 46.59 71 ALA A C 1
ATOM 536 O O . ALA A 1 71 ? 18.136 8.672 -30.469 1.00 46.59 71 ALA A O 1
ATOM 537 N N . ARG A 1 72 ? 16.802 9.036 -32.248 1.00 38.75 72 ARG A N 1
ATOM 538 C CA . ARG A 1 72 ? 17.750 8.615 -33.275 1.00 38.75 72 ARG A CA 1
ATOM 539 C C . ARG A 1 72 ? 18.988 9.506 -33.184 1.00 38.75 72 ARG A C 1
ATOM 541 O O . ARG A 1 72 ? 18.897 10.717 -33.357 1.00 38.75 72 ARG A O 1
ATOM 548 N N . VAL A 1 73 ? 20.139 8.888 -32.945 1.00 48.03 73 VAL A N 1
ATOM 549 C CA . VAL A 1 73 ? 21.443 9.462 -33.278 1.00 48.03 73 VAL A CA 1
ATOM 550 C C . VAL A 1 73 ? 21.476 9.600 -34.801 1.00 48.03 73 VAL A C 1
ATOM 552 O O . VAL A 1 73 ? 21.421 8.592 -35.502 1.00 48.03 73 VAL A O 1
ATOM 555 N N . GLY A 1 74 ? 21.505 10.828 -35.318 1.00 45.41 74 GLY A N 1
ATOM 556 C CA . GLY A 1 74 ? 21.673 11.066 -36.753 1.00 45.41 74 GLY A CA 1
ATOM 557 C C . GLY A 1 74 ? 21.154 12.418 -37.231 1.00 45.41 74 GLY A C 1
ATOM 558 O O . GLY A 1 74 ? 20.023 12.513 -37.695 1.00 45.41 74 GLY A O 1
ATOM 559 N N . GLY A 1 75 ? 22.005 13.442 -37.165 1.00 37.69 75 GLY A N 1
ATOM 560 C CA . GLY A 1 75 ? 21.832 14.714 -37.870 1.00 37.69 75 GLY A CA 1
ATOM 561 C C . GLY A 1 75 ? 23.049 15.621 -37.642 1.00 37.69 75 GLY A C 1
ATOM 562 O O . GLY A 1 75 ? 23.447 15.766 -36.486 1.00 37.69 75 GLY A O 1
ATOM 563 N N . PRO A 1 76 ? 23.688 16.174 -38.693 1.00 45.16 76 PRO A N 1
ATOM 564 C CA . PRO A 1 76 ? 24.895 16.988 -38.553 1.00 45.16 76 PRO A CA 1
ATOM 565 C C . PRO A 1 76 ? 24.567 18.326 -37.878 1.00 45.16 76 PRO A C 1
ATOM 567 O O . PRO A 1 76 ? 23.605 18.998 -38.244 1.00 45.16 76 PRO A O 1
ATOM 570 N N . ILE A 1 77 ? 25.361 18.702 -36.875 1.00 49.41 77 ILE A N 1
ATOM 571 C CA . ILE A 1 77 ? 25.271 19.995 -36.188 1.00 49.41 77 ILE A CA 1
ATOM 572 C C . ILE A 1 77 ? 26.038 21.070 -36.968 1.00 49.41 77 ILE A C 1
ATOM 574 O O . ILE A 1 77 ? 27.099 21.510 -36.540 1.00 49.41 77 ILE A O 1
ATOM 578 N N . ASP A 1 78 ? 25.492 21.523 -38.093 1.00 50.38 78 ASP A N 1
ATOM 579 C CA . ASP A 1 78 ? 25.840 22.845 -38.624 1.00 50.38 78 ASP A CA 1
ATOM 580 C C . ASP A 1 78 ? 24.872 23.853 -37.998 1.00 50.38 78 ASP A C 1
ATOM 582 O O . ASP A 1 78 ? 23.770 24.094 -38.488 1.00 50.38 78 ASP A O 1
ATOM 586 N N . GLY A 1 79 ? 25.242 24.370 -36.828 1.00 40.72 79 GLY A N 1
ATOM 587 C CA . GLY A 1 79 ? 24.391 25.279 -36.068 1.00 40.72 79 GLY A CA 1
ATOM 588 C C . GLY A 1 79 ? 25.074 25.760 -34.799 1.00 40.72 79 GLY A C 1
ATOM 589 O O . GLY A 1 79 ? 25.034 25.101 -33.765 1.00 40.72 79 GLY A O 1
ATOM 590 N N . GLU A 1 80 ? 25.717 26.913 -34.919 1.00 41.59 80 GLU A N 1
ATOM 591 C CA . GLU A 1 80 ? 26.312 27.736 -33.871 1.00 41.59 80 GLU A CA 1
ATOM 592 C C . GLU A 1 80 ? 25.475 27.754 -32.573 1.00 41.59 80 GLU A C 1
ATOM 594 O O . GLU A 1 80 ? 24.345 28.244 -32.531 1.00 41.59 80 GLU A O 1
ATOM 599 N N . ILE A 1 81 ? 26.034 27.210 -31.486 1.00 47.84 81 ILE A N 1
ATOM 600 C CA . ILE A 1 81 ? 25.431 27.284 -30.151 1.00 47.84 81 ILE A CA 1
ATOM 601 C C . ILE A 1 81 ? 25.706 28.685 -29.597 1.00 47.84 81 ILE A C 1
ATOM 603 O O . ILE A 1 81 ? 26.765 28.943 -29.028 1.00 47.84 81 ILE A O 1
ATOM 607 N N . VAL A 1 82 ? 24.737 29.590 -29.739 1.00 51.91 82 VAL A N 1
ATOM 608 C CA . VAL A 1 82 ? 24.719 30.877 -29.030 1.00 51.91 82 VAL A CA 1
ATOM 609 C C . VAL A 1 82 ? 24.158 30.654 -27.616 1.00 51.91 82 VAL A C 1
ATOM 611 O O . VAL A 1 82 ? 22.986 30.291 -27.480 1.00 51.91 82 VAL A O 1
ATOM 614 N N . PRO A 1 83 ? 24.926 30.879 -26.533 1.00 46.59 83 PRO A N 1
ATOM 615 C CA . PRO A 1 83 ? 24.380 30.820 -25.183 1.00 46.59 83 PRO A CA 1
ATOM 616 C C . PRO A 1 83 ? 23.541 32.076 -24.914 1.00 46.59 83 PRO A C 1
ATOM 618 O O . PRO A 1 83 ? 24.073 33.161 -24.683 1.00 46.59 83 PRO A O 1
ATOM 621 N N . THR A 1 84 ? 22.211 31.946 -24.919 1.00 53.50 84 THR A N 1
ATOM 622 C CA . THR A 1 84 ? 21.337 33.043 -24.484 1.00 53.50 84 THR A CA 1
ATOM 623 C C . THR A 1 84 ? 21.346 33.122 -22.960 1.00 53.50 84 THR A C 1
ATOM 625 O O . THR A 1 84 ? 20.753 32.299 -22.260 1.00 53.50 84 THR A O 1
ATOM 628 N N . SER A 1 85 ? 22.017 34.142 -22.448 1.00 52.94 85 SER A N 1
ATOM 629 C CA . SER A 1 85 ? 21.975 34.604 -21.069 1.00 52.94 85 SER A CA 1
ATOM 630 C C . SER A 1 85 ? 20.566 35.091 -20.683 1.00 52.94 85 SER A C 1
ATOM 632 O O . SER A 1 85 ? 20.130 36.177 -21.053 1.00 52.94 85 SER A O 1
ATOM 634 N N . ARG A 1 86 ? 19.848 34.298 -19.882 1.00 52.66 86 ARG A N 1
ATOM 635 C CA . ARG A 1 86 ? 18.739 34.744 -19.011 1.00 52.66 86 ARG A CA 1
ATOM 636 C C . ARG A 1 86 ? 19.008 34.101 -17.644 1.00 52.66 86 ARG A C 1
ATOM 638 O O . ARG A 1 86 ? 18.908 32.890 -17.527 1.00 52.66 86 ARG A O 1
ATOM 645 N N . GLY A 1 87 ? 19.658 34.781 -16.693 1.00 44.75 87 GLY A N 1
ATOM 646 C CA . GLY A 1 87 ? 19.038 35.702 -15.725 1.00 44.75 87 GLY A CA 1
ATOM 647 C C . GLY A 1 87 ? 18.189 34.899 -14.726 1.00 44.75 87 GLY A C 1
ATOM 648 O O . GLY A 1 87 ? 17.238 34.270 -15.157 1.00 44.75 87 GLY A O 1
ATOM 649 N N . GLN A 1 88 ? 18.417 34.808 -13.414 1.00 54.94 88 GLN A N 1
ATOM 650 C CA . GLN A 1 88 ? 19.311 35.41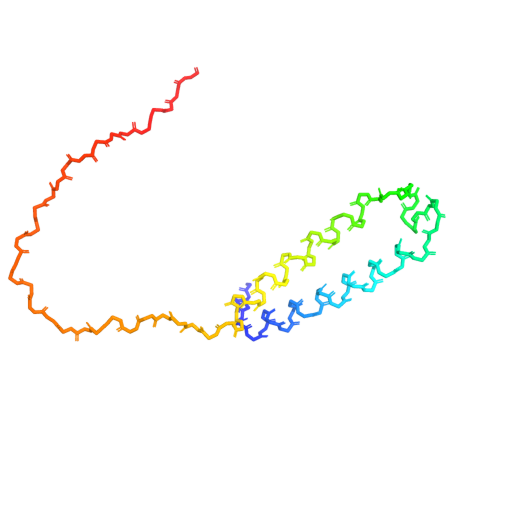8 -12.419 1.00 54.94 88 GLN A CA 1
ATOM 651 C C . GLN A 1 88 ? 19.444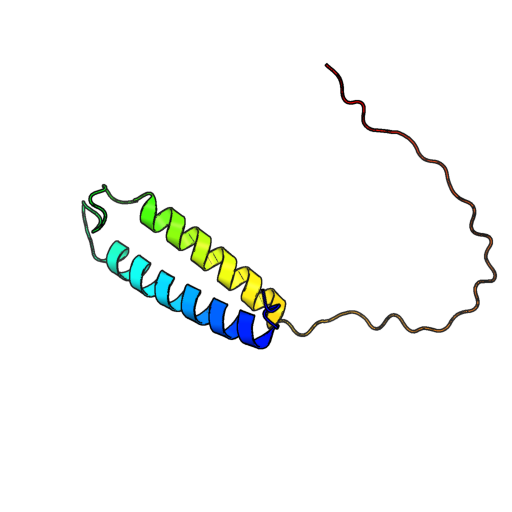 34.423 -11.227 1.00 54.94 88 GLN A C 1
ATOM 653 O O . GLN A 1 88 ? 18.622 33.512 -11.110 1.00 54.94 88 GLN A O 1
ATOM 658 N N . PRO A 1 89 ? 20.430 34.584 -10.322 1.00 45.88 89 PRO A N 1
ATOM 659 C CA . PRO A 1 89 ? 20.622 33.713 -9.158 1.00 45.88 89 PRO A CA 1
ATOM 660 C C . PRO A 1 89 ? 19.625 33.971 -8.010 1.00 45.88 89 PRO A C 1
ATOM 662 O O . PRO A 1 89 ? 19.317 35.113 -7.672 1.00 45.88 89 PRO A O 1
ATOM 665 N N . TYR A 1 90 ? 19.186 32.888 -7.357 1.00 43.41 90 TYR A N 1
ATOM 666 C CA . TYR A 1 90 ? 18.454 32.911 -6.086 1.00 43.41 90 TYR A CA 1
ATOM 667 C C . TYR A 1 90 ? 19.291 33.597 -4.989 1.00 43.41 90 TYR A C 1
ATOM 669 O O . TYR A 1 90 ? 20.407 33.168 -4.695 1.00 43.41 90 TYR A O 1
ATOM 677 N N . ARG A 1 91 ? 18.740 34.639 -4.349 1.00 43.25 91 ARG A N 1
ATOM 678 C CA . ARG A 1 91 ? 19.293 35.237 -3.121 1.00 43.25 91 ARG A CA 1
ATOM 679 C C . ARG A 1 91 ? 18.863 34.419 -1.899 1.00 43.25 91 ARG A C 1
ATOM 681 O O . ARG A 1 91 ? 17.672 34.268 -1.655 1.00 43.25 91 ARG A O 1
ATOM 688 N N . TYR A 1 92 ? 19.839 33.970 -1.112 1.00 39.84 92 TYR A N 1
ATOM 689 C CA . TYR A 1 92 ? 19.672 33.582 0.292 1.00 39.84 92 TYR A CA 1
ATOM 690 C C . TYR A 1 92 ? 20.300 34.656 1.194 1.00 39.84 92 TYR A C 1
ATOM 692 O O . TYR A 1 92 ? 21.401 35.128 0.911 1.00 39.84 92 TYR A O 1
ATOM 700 N N . GLY A 1 93 ? 19.617 34.992 2.292 1.00 47.88 93 GLY A N 1
ATOM 701 C CA . GLY A 1 93 ? 20.085 35.852 3.390 1.00 47.88 93 GLY A CA 1
ATOM 702 C C . GLY A 1 93 ? 19.050 36.931 3.726 1.00 47.88 93 GLY A C 1
ATOM 703 O O . GLY A 1 93 ? 18.569 37.593 2.815 1.00 47.88 93 GLY A O 1
ATOM 704 N N . ARG A 1 94 ? 18.644 37.172 4.972 1.00 47.00 94 ARG A N 1
ATOM 705 C CA . ARG A 1 94 ? 19.040 36.685 6.300 1.00 47.00 94 ARG A CA 1
ATOM 706 C C . ARG A 1 94 ? 17.837 36.890 7.222 1.00 47.00 94 ARG A C 1
ATOM 708 O O . ARG A 1 94 ? 17.126 37.892 6.991 1.00 47.00 94 ARG A O 1
#

Solvent-accessible surface area (backbone atoms only — not comparable to full-atom values): 6191 Å² total; per-residue (Å²): 132,84,83,76,50,74,66,57,45,47,54,51,32,53,52,52,37,54,56,33,50,57,56,49,52,60,58,70,76,47,77,67,52,37,100,84,80,36,53,69,87,35,73,65,56,54,52,40,53,52,51,30,50,52,34,52,59,52,40,51,63,71,68,43,77,82,81,67,76,82,7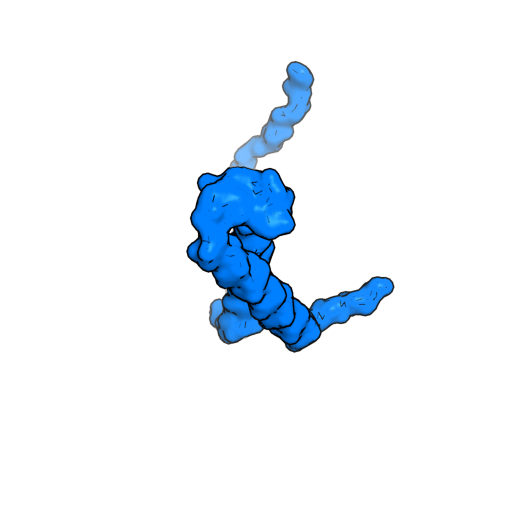7,74,89,83,76,86,84,87,67,86,86,76,85,81,88,74,88,81,84,87,87,84,85,133

Foldseek 3Di:
DDDQDLVSLLVVLVVLLVVLVVQLVQVVPDAQAGPVGDGPPDPVNVVSVVSNVVSVVVSCVSPPDPPPPPPDPDDDPPDDDDDDDDDDDDDDDD

Mean predicted aligned error: 15.15 Å

Secondary structure (DSSP, 8-state):
-PPPPHHHHHHHHHHHHHHHHHHHHHHHH-SSB-TTSSBSSPHHHHHHHHHHHHHHHHHHHHHS--------------S---------PPP---

Sequence (94 aa):
MSRMDAAGFATYAREQIRAADVILARHREMVGVCSCGRLLPCSAAASVARRRRHFVDRLAQVEAPTVLGTARVGGPIDGEIVPTSRGQPYRYGR